Protein 6PW8 (pdb70)

Solvent-accessible surface area: 7517 Å² total

Nearest PDB structures (foldseek):
  6pw8-assembly1_A  TM=1.008E+00  e=2.005E-18  Homo sapiens
  7w8i-assembly1_A  TM=9.924E-01  e=9.958E-17  Homo sapiens
  7w9u-assembly3_C  TM=9.915E-01  e=1.253E-16  Homo sapiens
  1k05-assembly1_A  TM=9.853E-01  e=1.117E-16  Homo sapiens
  5f28-assembly3_G  TM=9.798E-01  e=3.952E-16  Mus musculus

Radius of gyration: 15.94 Å; Cα contacts (8 Å, |Δi|>4): 127; chains: 2; bounding box: 53×33×29 Å

GO terms:
  GO:0033634 positive regulation of cell-cell adhesion mediated by integrin (P, IDA)
  GO:0010763 positive regulation of fibroblast migration (P, IDA)
  GO:0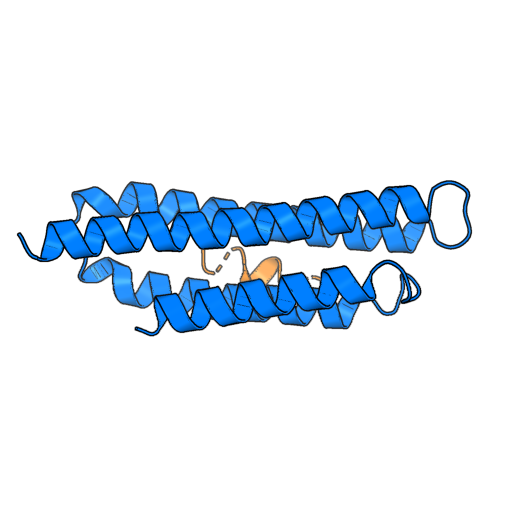090303 positive regulation of wound healing (P, IDA)
  GO:0010759 positive regulation of macrophage chemotaxis (P, IGI)
  GO:0120041 positive regulation of macrophage proliferation (P, IGI)
  GO:0005178 integrin binding (F, IPI)
  GO:0005515 protein binding (F, IPI)
  GO:0004715 non-membrane spanning protein tyrosine kinase activity (F, IDA)
  GO:0036064 ciliary basal body (C, IDA)
  GO:0005634 nucleus (C, IDA)
  GO:0005829 cytosol (C, IDA)
  GO:0005925 focal adhesion (C, IDA)
  GO:0030335 positive regulation of cell migration (P, IDA)
  GO:0033629 negative regulation of cell adhesion mediated by integrin (P, IDA)
  GO:0048013 ephrin receptor signaling pathway (P, IDA)
  GO:0001525 angiogenesis (P, TAS)
  GO:0001890 placenta development (P, TAS)
  GO:0003007 heart morphogenesis (P, TAS)
  GO:0038007 netrin-activated signaling pathway (P, TAS)
  GO:0010594 regulation of endothelial cell migration (P, TAS)

Structure (mmCIF, N/CA/C/O backbone):
data_6PW8
#
_entry.id   6PW8
#
_cell.length_a   47.489
_cell.length_b   53.094
_cell.length_c   53.419
_cell.angle_alpha   90.000
_cell.angle_beta   90.000
_cell.angle_gamma   90.000
#
_symmetry.space_group_name_H-M   'P 21 21 21'
#
loop_
_entity.id
_entity.type
_entity.pdbx_description
1 polymer 'Focal adhesion kinase 1'
2 polymer SP3
3 non-polymer 'ZINC ION'
4 non-polymer 'CHLORIDE ION'
5 water water
#
loop_
_atom_site.group_PDB
_atom_site.id
_atom_site.type_symbol
_atom_site.label_atom_id
_atom_site.label_alt_id
_atom_site.label_comp_id
_atom_site.label_asym_id
_atom_site.label_entity_id
_atom_site.label_seq_id
_atom_site.pdbx_PDB_ins_code
_atom_site.Cartn_x
_atom_site.Cartn_y
_atom_site.Cartn_z
_atom_site.occupancy
_atom_site.B_iso_or_equiv
_atom_site.auth_seq_id
_atom_site.auth_comp_id
_atom_site.auth_asym_id
_atom_site.auth_atom_id
_atom_site.pdbx_PDB_model_num
ATOM 1 N N . ASP A 1 1 ? -21.14000 5.22600 5.32400 1.000 37.56000 922 ASP A N 1
ATOM 2 C CA . ASP A 1 1 ? -20.31900 5.44600 4.10100 1.000 35.31000 922 ASP A CA 1
ATOM 3 C C . ASP A 1 1 ? -19.21600 4.39100 4.04900 1.000 36.29000 922 ASP A C 1
ATOM 4 O O . ASP A 1 1 ? -18.12700 4.67200 4.51600 1.000 32.36000 922 ASP A O 1
ATOM 9 N N . LYS A 1 2 ? -19.47900 3.24100 3.46900 1.000 33.93000 923 LYS A N 1
ATOM 10 C CA . LYS A 1 2 ? -18.43800 2.20200 3.45100 1.000 35.82000 923 LYS A CA 1
ATOM 11 C C . LYS A 1 2 ? -17.21300 2.64700 2.63600 1.000 31.33000 923 LYS A C 1
ATOM 12 O O . LYS A 1 2 ? -16.13100 2.24200 2.98900 1.000 32.89000 923 LYS A O 1
ATOM 18 N N . VAL A 1 3 ? -17.37900 3.46000 1.60000 1.000 28.87000 924 VAL A N 1
ATOM 19 C CA . VAL A 1 3 ? -16.20200 3.86300 0.83400 1.000 30.68000 924 VAL A CA 1
ATOM 20 C C . VAL A 1 3 ? -15.24400 4.64700 1.72400 1.000 30.94000 924 VAL A C 1
ATOM 21 O O . VAL A 1 3 ? -14.03300 4.40500 1.73700 1.000 29.95000 924 VAL A O 1
ATOM 25 N N . TYR A 1 4 ? -15.77300 5.62300 2.45600 1.000 31.02000 925 TYR A N 1
ATOM 26 C CA . TYR A 1 4 ? -14.93500 6.36900 3.38700 1.000 32.73000 925 TYR A CA 1
ATOM 27 C C . TYR A 1 4 ? -14.30800 5.44800 4.43100 1.000 30.40000 925 TYR A C 1
ATOM 28 O O . TYR A 1 4 ? -13.12600 5.60700 4.76200 1.000 30.49000 925 TYR A O 1
ATOM 37 N N . GLU A 1 5 ? -15.07300 4.48200 4.97300 1.000 31.35000 926 GLU A N 1
ATOM 38 C CA . GLU A 1 5 ? -14.48600 3.56300 5.96000 1.000 32.30000 926 GLU A CA 1
ATOM 39 C C . GLU A 1 5 ? -13.34500 2.75300 5.35500 1.000 30.56000 926 GLU A C 1
ATOM 40 O O . GLU A 1 5 ? -12.31300 2.53600 6.00200 1.000 29.93000 926 GLU A O 1
ATOM 46 N N . ASN A 1 6 ? -13.55000 2.24000 4.13600 1.000 29.33000 927 ASN A N 1
ATOM 47 C CA . ASN A 1 6 ? -12.54300 1.42600 3.46200 1.000 28.83000 927 ASN A CA 1
ATOM 48 C C . ASN A 1 6 ? -11.29400 2.23000 3.13000 1.000 28.75000 927 ASN A C 1
ATOM 49 O O . ASN A 1 6 ? -10.16900 1.72600 3.27700 1.000 28.64000 927 ASN A O 1
ATOM 54 N N . VAL A 1 7 ? -11.46900 3.45600 2.62500 1.000 28.27000 928 VAL A N 1
ATOM 55 C CA . VAL A 1 7 ? -10.30900 4.31300 2.38400 1.000 28.79000 928 VAL A CA 1
ATOM 56 C C . VAL A 1 7 ? -9.57300 4.57800 3.69500 1.000 30.35000 928 VAL A C 1
ATOM 57 O O . VAL A 1 7 ? -8.33800 4.53800 3.74900 1.000 28.45000 928 VAL A O 1
ATOM 61 N N . THR A 1 8 ? -10.31600 4.87200 4.77300 1.000 27.55000 929 THR A N 1
ATOM 62 C CA . THR A 1 8 ? -9.66800 5.09000 6.06700 1.000 27.99000 929 THR A CA 1
ATOM 63 C C . THR A 1 8 ? -8.84100 3.88800 6.47500 1.000 28.24000 929 THR A C 1
ATOM 64 O O . THR A 1 8 ? -7.68700 4.02800 6.91100 1.000 29.35000 929 THR A O 1
ATOM 68 N N . GLY A 1 9 ? -9.42300 2.68900 6.35300 1.000 29.28000 930 GLY A N 1
ATOM 69 C CA . GLY A 1 9 ? -8.69600 1.48100 6.73200 1.000 25.63000 930 GLY A CA 1
ATOM 70 C C . GLY A 1 9 ? -7.43900 1.27000 5.90300 1.000 28.12000 930 GLY A C 1
ATOM 71 O O . GLY A 1 9 ? -6.38100 0.92600 6.43300 1.000 27.48000 930 GLY A O 1
ATOM 72 N N . LEU A 1 10 ? -7.53300 1.49600 4.59000 1.000 27.02000 931 LEU A N 1
ATOM 73 C CA . LEU A 1 10 ? -6.36100 1.34800 3.73000 1.000 26.01000 931 LEU A CA 1
ATOM 74 C C . LEU A 1 10 ? -5.27000 2.36900 4.08300 1.000 25.86000 931 LEU A C 1
ATOM 75 O O . LEU A 1 10 ? -4.08400 2.02900 4.19600 1.000 25.77000 931 LEU A O 1
ATOM 80 N N . VAL A 1 11 ? -5.64900 3.62900 4.26400 1.000 26.91000 932 VAL A N 1
ATOM 81 C CA . VAL A 1 11 ? -4.62600 4.62200 4.58200 1.000 27.80000 932 VAL A CA 1
ATOM 82 C C . VAL A 1 11 ? -3.99900 4.32200 5.93600 1.000 29.99000 932 VAL A C 1
ATOM 83 O O . VAL A 1 11 ? -2.78000 4.45200 6.11500 1.000 26.97000 932 VAL A O 1
ATOM 87 N N . LYS A 1 12 ? -4.78200 3.81000 6.89300 1.000 26.57000 933 LYS A N 1
ATOM 88 C CA . LYS A 1 12 ? -4.21500 3.45800 8.18500 1.000 29.31000 933 LYS A CA 1
ATOM 89 C C . LYS A 1 12 ? -3.20900 2.32100 8.05000 1.000 28.20000 933 LYS A C 1
ATOM 90 O O . LYS A 1 12 ? -2.15300 2.34200 8.68600 1.000 26.53000 933 LYS A O 1
ATOM 96 N N . ALA A 1 13 ? -3.50200 1.33100 7.19600 1.000 29.05000 934 ALA A N 1
ATOM 97 C CA . ALA A 1 13 ? -2.52800 0.26600 6.99700 1.000 28.41000 934 ALA A CA 1
ATOM 98 C C . ALA A 1 13 ? -1.25300 0.80000 6.35900 1.000 30.59000 934 ALA A C 1
ATOM 99 O O . ALA A 1 13 ? -0.15300 0.33200 6.68100 1.000 29.84000 934 ALA A O 1
ATOM 101 N N . VAL A 1 14 ? -1.37700 1.80300 5.48000 1.000 32.08000 935 VAL A N 1
ATOM 102 C CA . VAL A 1 14 ? -0.18300 2.38200 4.86700 1.000 28.81000 935 VAL A CA 1
ATOM 103 C C . VAL A 1 14 ? 0.64500 3.16000 5.89400 1.000 32.79000 935 VAL A C 1
ATOM 104 O O . VAL A 1 14 ? 1.88200 3.04700 5.93700 1.000 33.38000 935 VAL A O 1
ATOM 108 N N . ILE A 1 15 ? -0.01200 3.97300 6.72400 1.000 30.05000 936 ILE A N 1
ATOM 109 C CA . ILE A 1 15 ? 0.70900 4.71200 7.76600 1.000 31.24000 936 ILE A CA 1
ATOM 110 C C . ILE A 1 15 ? 1.42100 3.75100 8.72000 1.000 34.38000 936 ILE A C 1
ATOM 111 O O . ILE A 1 15 ? 2.58400 3.97600 9.11400 1.000 33.97000 936 ILE A O 1
ATOM 116 N N . GLU A 1 16 ? 0.75300 2.65100 9.08700 1.000 32.27000 937 GLU A N 1
ATOM 117 C CA . GLU A 1 16 ? 1.39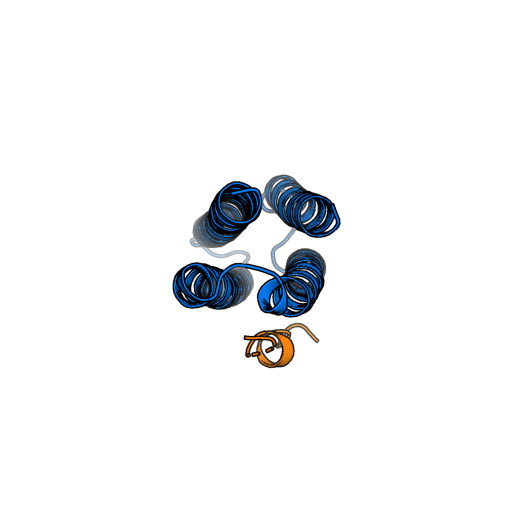800 1.63700 9.92700 1.000 36.02000 937 GLU A CA 1
ATOM 118 C C . GLU A 1 16 ? 2.67300 1.10200 9.27900 1.000 37.21000 937 GLU A C 1
ATOM 119 O O . GLU A 1 16 ? 3.75100 1.08100 9.89800 1.000 36.28000 937 GLU A O 1
ATOM 125 N N . MET A 1 17 ? 2.57000 0.68000 8.03600 1.000 37.42000 938 MET A N 1
ATOM 126 C CA . MET A 1 17 ? 3.73700 0.13500 7.32100 1.000 40.58000 938 MET A CA 1
ATOM 127 C C . MET A 1 17 ? 4.84600 1.18200 7.29100 1.000 40.47000 938 MET A C 1
ATOM 128 O O . MET A 1 17 ? 5.98100 0.82900 7.41500 1.000 42.91000 938 MET A O 1
ATOM 133 N N . SER A 1 18 ? 4.48300 2.44700 7.18600 1.000 40.39000 939 SER A N 1
ATOM 134 C CA . SER A 1 18 ? 5.49000 3.49000 7.07900 1.000 41.67000 939 SER A CA 1
ATOM 135 C C . SER A 1 18 ? 6.12800 3.83000 8.40700 1.000 44.47000 939 SER A C 1
ATOM 136 O O . SER A 1 18 ? 7.19400 4.45000 8.42500 1.000 50.64000 939 SER A O 1
ATOM 139 N N . SER A 1 19 ? 5.48900 3.48700 9.51700 1.000 42.60000 940 SER A N 1
ATOM 140 C CA . SER A 1 19 ? 6.26700 3.61900 10.74000 1.000 45.69000 940 SER A CA 1
ATOM 141 C C . SER A 1 19 ? 7.04400 2.34900 11.05800 1.000 50.00000 940 SER A C 1
ATOM 142 O O . SER A 1 19 ? 8.03700 2.41500 11.79500 1.000 51.99000 940 SER A O 1
ATOM 145 N N . LYS A 1 20 ? 6.73000 1.21300 10.41900 1.000 47.75000 941 LYS A N 1
ATOM 146 C CA . LYS A 1 20 ? 7.44800 -0.02800 10.69000 1.000 48.49000 941 LYS A CA 1
ATOM 147 C C . LYS A 1 20 ? 8.52700 -0.37000 9.65200 1.000 5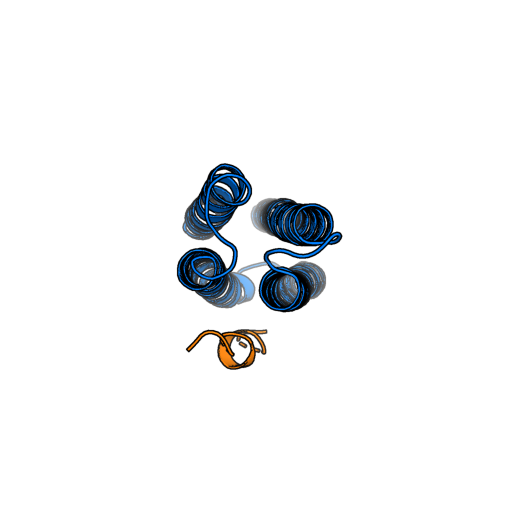2.46000 941 LYS A C 1
ATOM 148 O O . LYS A 1 20 ? 9.30400 -1.30100 9.88700 1.000 52.13000 941 LYS A O 1
ATOM 154 N N . ILE A 1 21 ? 8.61700 0.36100 8.53300 1.000 50.27000 942 ILE A N 1
ATOM 155 C CA . ILE A 1 21 ? 9.53600 0.01100 7.44500 1.000 53.09000 942 ILE A CA 1
ATOM 156 C C . ILE A 1 21 ? 10.99000 0.16800 7.88200 1.000 55.51000 942 ILE A C 1
ATOM 157 O O . ILE A 1 21 ? 11.83600 -0.69100 7.59600 1.000 54.18000 942 ILE A O 1
ATOM 162 N N . GLN A 1 22 ? 11.30200 1.29500 8.52900 1.000 55.49000 943 GLN A N 1
ATOM 163 C CA . GLN A 1 22 ? 12.69100 1.53700 8.91900 1.000 59.64000 943 GLN A CA 1
ATOM 164 C C . GLN A 1 22 ? 13.15600 0.59300 10.02100 1.000 60.25000 943 GLN A C 1
ATOM 165 O O . GLN A 1 22 ? 14.23300 -0.01200 9.86600 1.000 59.79000 943 GLN A O 1
ATOM 171 N N . PRO A 1 23 ? 12.40800 0.40100 11.15100 1.000 58.47000 944 PRO A N 1
ATOM 172 C CA . PRO A 1 23 ? 12.85700 -0.56000 12.17300 1.000 59.78000 944 PRO A CA 1
ATOM 173 C C . PRO A 1 23 ? 12.86200 -2.01800 11.71500 1.000 61.27000 944 PRO A C 1
ATOM 174 O O . PRO A 1 23 ? 13.84500 -2.73500 11.95100 1.000 59.86000 944 PRO A O 1
ATOM 178 N N . ALA A 1 24 ? 11.78700 -2.47000 11.05800 1.000 60.49000 945 ALA A N 1
ATOM 179 C CA . ALA A 1 24 ? 11.62800 -3.89000 10.76600 1.000 60.63000 945 ALA A CA 1
ATOM 180 C C . ALA A 1 24 ? 12.66200 -4.36300 9.74200 1.000 59.40000 945 ALA A C 1
ATOM 181 O O . ALA A 1 24 ? 13.09100 -3.59500 8.87500 1.000 59.56000 945 ALA A O 1
ATOM 183 N N . PRO A 1 25 ? 13.10600 -5.61300 9.85300 1.000 60.86000 946 PRO A N 1
ATOM 184 C CA . PRO A 1 25 ? 14.03000 -6.17300 8.86200 1.000 60.98000 946 PRO A CA 1
ATOM 185 C C . PRO A 1 25 ? 13.29100 -6.58200 7.60300 1.000 58.98000 946 PRO A C 1
ATOM 186 O O . PRO A 1 25 ? 12.15100 -7.07200 7.67300 1.000 56.31000 946 PRO A O 1
ATOM 190 N N . PRO A 1 26 ? 13.92100 -6.42000 6.43300 1.000 57.33000 947 PRO A N 1
ATOM 191 C CA . PRO A 1 26 ? 13.16700 -6.44400 5.16400 1.000 58.43000 947 PRO A CA 1
ATOM 192 C C . PRO A 1 26 ? 12.36600 -7.71900 4.90300 1.000 55.72000 947 PRO A C 1
ATOM 193 O O . PRO A 1 26 ? 11.51600 -7.71700 3.99500 1.000 53.56000 947 PRO A O 1
ATOM 197 N N . GLU A 1 27 ? 12.58700 -8.79700 5.65300 1.000 57.74000 948 GLU A N 1
ATOM 198 C CA . GLU A 1 27 ? 11.84500 -10.02800 5.41700 1.000 58.17000 948 GLU A CA 1
ATOM 199 C C . GLU A 1 27 ? 10.69700 -10.22800 6.40100 1.000 55.72000 948 GLU A C 1
ATOM 200 O O . GLU A 1 27 ? 10.11300 -11.31400 6.43800 1.000 56.65000 948 GLU A O 1
ATOM 206 N N . GLU A 1 28 ? 10.33700 -9.19900 7.17500 1.000 54.19000 949 GLU A N 1
ATOM 207 C CA . GLU A 1 28 ? 9.05100 -9.17000 7.87100 1.000 49.92000 949 GLU A CA 1
ATOM 208 C C . GLU A 1 28 ? 8.08500 -8.17800 7.22400 1.000 48.23000 949 GLU A C 1
ATOM 209 O O . GLU A 1 28 ? 7.08600 -7.77300 7.83300 1.000 46.14000 949 GLU A O 1
ATOM 215 N N . TYR A 1 29 ? 8.36800 -7.80500 5.98200 1.000 44.97000 950 TYR A N 1
ATOM 216 C CA . TYR A 1 29 ? 7.55700 -6.84100 5.26000 1.000 42.92000 950 TYR A CA 1
ATOM 217 C C . TYR A 1 29 ? 6.29400 -7.46000 4.69100 1.000 39.22000 950 TYR A C 1
ATOM 218 O O . TYR A 1 29 ? 5.30900 -6.74700 4.49300 1.000 36.31000 950 TYR A O 1
ATOM 227 N N . VAL A 1 30 ? 6.30900 -8.76200 4.38200 1.000 32.94000 951 VAL A N 1
ATOM 228 C CA . VAL A 1 30 ? 5.19200 -9.35100 3.63300 1.000 35.64000 951 VAL A CA 1
ATOM 229 C C . VAL A 1 30 ? 3.87200 -9.19200 4.37200 1.000 32.75000 951 VAL A C 1
ATOM 230 O O . VAL A 1 30 ? 2.87900 -8.82000 3.73400 1.000 30.28000 951 VAL A O 1
ATOM 234 N N . PRO A 1 31 ? 3.76600 -9.45500 5.68400 1.000 34.48000 952 PRO A N 1
ATOM 235 C CA . PRO A 1 31 ? 2.45300 -9.29600 6.33900 1.000 34.92000 952 PRO A CA 1
ATOM 236 C C . PRO A 1 31 ? 1.92800 -7.88400 6.28000 1.000 32.42000 952 PRO A C 1
ATOM 237 O O . PRO A 1 31 ? 0.70700 -7.68900 6.18500 1.000 31.14000 952 PRO A O 1
ATOM 241 N N . MET A 1 32 ? 2.80900 -6.88200 6.33000 1.000 29.95000 953 MET A N 1
ATOM 242 C CA . MET A 1 32 ? 2.33500 -5.49900 6.24800 1.000 34.71000 953 MET A CA 1
ATOM 243 C C . MET A 1 32 ? 1.84500 -5.15300 4.85100 1.000 31.71000 953 MET A C 1
ATOM 244 O O . MET A 1 32 ? 0.79500 -4.50800 4.69500 1.000 29.11000 953 MET A O 1
ATOM 249 N N . VAL A 1 33 ? 2.59300 -5.56600 3.81900 1.000 28.90000 954 VAL A N 1
ATOM 250 C CA . VAL A 1 33 ? 2.14000 -5.31700 2.44900 1.000 27.06000 954 VAL A CA 1
ATOM 251 C C . VAL A 1 33 ? 0.85500 -6.08000 2.18100 1.000 26.22000 954 VAL A C 1
ATOM 252 O O . VAL A 1 33 ? -0.04700 -5.58500 1.50900 1.000 28.81000 954 VAL A O 1
ATOM 256 N N . LYS A 1 34 ? 0.75200 -7.26300 2.75200 1.000 29.38000 955 LYS A N 1
ATOM 257 C CA . LYS A 1 34 ? -0.46800 -8.07300 2.59200 1.000 28.26000 955 LYS A CA 1
ATOM 258 C C . LYS A 1 34 ? -1.66200 -7.36700 3.24900 1.000 29.28000 955 LYS A C 1
ATOM 259 O O . LYS A 1 34 ? -2.71100 -7.36300 2.66000 1.000 26.67000 955 LYS A O 1
ATOM 265 N N . GLU A 1 35 ? -1.49000 -6.81400 4.44300 1.000 28.19000 956 GLU A N 1
ATOM 266 C CA . GLU A 1 35 ? -2.60300 -6.10400 5.08700 1.000 26.49000 956 GLU A CA 1
ATOM 267 C C . GLU A 1 35 ? -3.05100 -4.91400 4.23700 1.000 24.77000 956 GLU A C 1
ATOM 268 O O . GLU A 1 35 ? -4.25800 -4.65500 4.08400 1.000 26.32000 956 GLU A O 1
ATOM 274 N N . VAL A 1 36 ? -2.08600 -4.20100 3.64900 1.000 26.46000 957 VAL A N 1
ATOM 275 C CA . VAL A 1 36 ? -2.41700 -3.10800 2.73100 1.000 24.71000 957 VAL A CA 1
ATOM 276 C C . VAL A 1 36 ? -3.16000 -3.63600 1.50600 1.000 25.14000 957 VAL A C 1
ATOM 277 O O . VAL A 1 36 ? -4.20300 -3.09900 1.11900 1.000 23.74000 957 VAL A O 1
ATOM 281 N N . GLY A 1 37 ? -2.62700 -4.67900 0.86400 1.000 28.63000 958 GLY A N 1
ATOM 282 C CA . GLY A 1 37 ? -3.28800 -5.22700 -0.32400 1.000 25.79000 958 GLY A CA 1
ATOM 283 C C . GLY A 1 37 ? -4.71700 -5.67000 -0.05400 1.000 28.42000 958 GLY A C 1
ATOM 284 O O . GLY A 1 37 ? -5.61600 -5.46400 -0.88100 1.000 28.19000 958 GLY A O 1
ATOM 285 N N . LEU A 1 38 ? -4.95700 -6.26900 1.11600 1.000 26.18000 959 LEU A N 1
ATOM 286 C CA . LEU A 1 38 ? -6.30200 -6.75500 1.42100 1.000 27.10000 959 LEU A CA 1
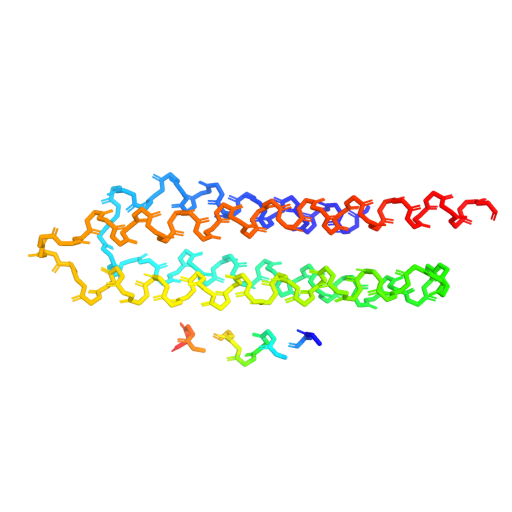ATOM 287 C C . LEU A 1 38 ? -7.24800 -5.59900 1.73300 1.000 26.18000 959 LEU A C 1
ATOM 288 O O . LEU A 1 38 ? -8.43800 -5.64500 1.37900 1.000 27.46000 959 LEU A O 1
ATOM 293 N N . ALA A 1 39 ? -6.74500 -4.55800 2.40200 1.000 25.85000 960 ALA A N 1
ATOM 294 C CA . ALA A 1 39 ? -7.53800 -3.34100 2.56400 1.000 25.51000 960 ALA A CA 1
ATOM 295 C C . ALA A 1 39 ? -7.92100 -2.76100 1.20600 1.000 28.61000 960 ALA A C 1
ATOM 296 O O . ALA A 1 39 ? -9.05800 -2.29500 1.00000 1.000 24.65000 960 ALA A O 1
ATOM 298 N N . LEU A 1 40 ? -6.98000 -2.79500 0.26000 1.000 23.80000 961 LEU A N 1
ATOM 299 C CA . LEU A 1 40 ? -7.29800 -2.28400 -1.07000 1.000 25.87000 961 LEU A CA 1
ATOM 300 C C . LEU A 1 40 ? -8.37100 -3.13000 -1.72500 1.000 27.47000 961 LEU A C 1
ATOM 301 O O . LEU A 1 40 ? -9.27000 -2.60000 -2.37400 1.000 27.92000 961 LEU A O 1
ATOM 306 N N . ARG A 1 41 ? -8.27100 -4.44700 -1.58200 1.000 30.30000 962 ARG A N 1
ATOM 307 C CA . ARG A 1 41 ? -9.26100 -5.36000 -2.14200 1.000 30.69000 962 ARG A CA 1
ATOM 308 C C . ARG A 1 41 ? -10.65500 -5.03800 -1.62500 1.000 31.29000 962 ARG A C 1
ATOM 309 O O . ARG A 1 41 ? -11.63100 -5.01800 -2.39700 1.000 32.30000 962 ARG A O 1
ATOM 317 N N . THR A 1 42 ? -10.75300 -4.81500 -0.31100 1.000 30.67000 963 THR A N 1
ATOM 318 C CA . THR A 1 42 ? -12.03000 -4.43800 0.30900 1.000 29.47000 963 THR A CA 1
ATOM 319 C C . THR A 1 42 ? -12.58100 -3.16000 -0.30800 1.000 31.66000 963 THR A C 1
ATOM 320 O O . THR A 1 42 ? -13.76000 -3.08800 -0.70500 1.000 31.21000 963 THR A O 1
ATOM 324 N N . LEU A 1 43 ? -11.72200 -2.14200 -0.40700 1.000 27.59000 964 LEU A N 1
ATOM 325 C CA . LEU A 1 43 ? -12.09500 -0.87300 -1.01700 1.000 24.82000 964 LEU A CA 1
ATOM 326 C C . LEU A 1 43 ? -12.55600 -1.04600 -2.46800 1.000 25.56000 964 LEU A C 1
ATOM 327 O O . LEU A 1 43 ? -13.56000 -0.46200 -2.88600 1.000 26.27000 964 LEU A O 1
ATOM 332 N N . LEU A 1 44 ? -11.80900 -1.79300 -3.27200 1.000 28.07000 965 LEU A N 1
ATOM 333 C CA . LEU A 1 44 ? -12.21600 -1.94000 -4.67500 1.000 28.15000 965 LEU A CA 1
ATOM 334 C C . LEU A 1 44 ? -13.57200 -2.62600 -4.78400 1.000 31.36000 965 LEU A C 1
ATOM 335 O O . LEU A 1 44 ? -14.43000 -2.20000 -5.56800 1.000 31.58000 965 LEU A O 1
ATOM 340 N N . ALA A 1 45 ? -13.81100 -3.65700 -3.97100 1.000 28.90000 966 ALA A N 1
ATOM 341 C CA . ALA A 1 45 ? -15.10300 -4.34300 -4.03200 1.000 30.82000 966 ALA A CA 1
ATOM 342 C C . ALA A 1 45 ? -16.24900 -3.40700 -3.64300 1.000 32.91000 966 ALA A C 1
ATOM 343 O O . ALA A 1 45 ? -17.32500 -3.41100 -4.27300 1.000 27.45000 966 ALA A O 1
ATOM 345 N N . THR A 1 46 ? -16.03400 -2.58500 -2.60900 1.000 27.02000 967 THR A N 1
ATOM 346 C CA . THR A 1 46 ? -17.05300 -1.61400 -2.23400 1.000 28.82000 967 THR A CA 1
ATOM 347 C C . THR A 1 46 ? -17.32700 -0.62500 -3.37300 1.000 27.79000 967 THR A C 1
ATOM 348 O O . THR A 1 46 ? -18.49200 -0.32500 -3.67700 1.000 27.42000 967 THR A O 1
ATOM 352 N N . VAL A 1 47 ? -16.26700 -0.10900 -4.01300 1.000 25.72000 968 VAL A N 1
ATOM 353 C CA . VAL A 1 47 ? -16.45100 0.85700 -5.11000 1.000 25.38000 968 VAL A CA 1
ATOM 354 C C . VAL A 1 47 ? -17.18200 0.21300 -6.29600 1.000 28.13000 968 VAL A C 1
ATOM 355 O O . VAL A 1 47 ? -18.03800 0.84300 -6.94600 1.000 26.85000 968 VAL A O 1
ATOM 359 N N . ASP A 1 48 ? -16.81700 -1.03000 -6.63500 1.000 27.62000 969 ASP A N 1
ATOM 360 C CA . ASP A 1 48 ? -17.55700 -1.77200 -7.65100 1.000 29.43000 969 ASP A CA 1
ATOM 361 C C . ASP A 1 48 ? -19.04100 -1.85200 -7.30000 1.000 32.57000 969 ASP A C 1
ATOM 362 O O . ASP A 1 48 ? -19.90200 -1.67300 -8.16800 1.000 30.77000 969 ASP A O 1
ATOM 367 N N . GLU A 1 49 ? -19.35400 -2.11700 -6.02700 1.000 26.68000 970 GLU A N 1
ATOM 368 C CA . GLU A 1 49 ? -20.75500 -2.17400 -5.59300 1.000 30.83000 970 GLU A CA 1
ATOM 369 C C . GLU A 1 49 ? -21.44700 -0.83200 -5.76600 1.000 30.19000 970 GLU A C 1
ATOM 370 O O . GLU A 1 49 ? -22.64600 -0.77400 -6.07600 1.000 33.69000 970 GLU A O 1
ATOM 376 N N . THR A 1 50 ? -20.71400 0.26000 -5.54500 1.000 25.82000 971 THR A N 1
ATOM 377 C CA . THR A 1 50 ? -21.30200 1.60500 -5.51600 1.000 30.00000 971 THR A CA 1
ATOM 378 C C . THR A 1 50 ? -21.49700 2.21500 -6.90400 1.000 31.84000 971 THR A C 1
ATOM 379 O O . THR A 1 50 ? -22.42100 3.01800 -7.11000 1.000 29.54000 971 THR A O 1
ATOM 383 N N . ILE A 1 51 ? -20.61700 1.88700 -7.84100 1.000 28.87000 972 ILE A N 1
ATOM 384 C CA . ILE A 1 51 ? -20.67000 2.50700 -9.17000 1.000 28.73000 972 ILE A CA 1
ATOM 385 C C . ILE A 1 51 ? -22.06900 2.47600 -9.79300 1.000 28.97000 972 ILE A C 1
ATOM 386 O O . ILE A 1 51 ? -22.51900 3.52300 -10.28400 1.000 32.89000 972 ILE A O 1
ATOM 391 N N . PRO A 1 52 ? -22.81700 1.33700 -9.80000 1.000 31.34000 973 PRO A N 1
ATOM 392 C CA . PRO A 1 52 ? -24.09400 1.30400 -10.55000 1.000 35.92000 973 PRO A CA 1
ATOM 393 C C . PRO A 1 52 ? -25.07500 2.40700 -10.19200 1.000 37.27000 973 PRO A C 1
ATOM 394 O O . PRO A 1 52 ? -25.98800 2.71900 -10.96600 1.000 41.46000 973 PRO A O 1
ATOM 398 N N . LEU A 1 53 ? -24.90800 2.98200 -9.00700 1.000 36.75000 974 LEU A N 1
ATOM 399 C CA . LEU A 1 53 ? -25.86400 4.00800 -8.54900 1.000 38.16000 974 LEU A CA 1
ATOM 400 C C . LEU A 1 53 ? -25.38600 5.42400 -8.84500 1.000 39.20000 974 LEU A C 1
ATOM 401 O O . LEU A 1 53 ? -26.21000 6.29300 -8.70500 1.000 43.02000 974 LEU A O 1
ATOM 406 N N . LEU A 1 54 ? -24.12600 5.62900 -9.20300 1.000 30.00000 975 LEU A N 1
ATOM 407 C CA . LEU A 1 54 ? -23.59400 6.94800 -9.51000 1.000 30.23000 975 LEU A CA 1
ATOM 408 C C . LEU A 1 54 ? -23.87700 7.31100 -10.96800 1.000 32.56000 975 LEU A C 1
ATOM 409 O O . LEU A 1 54 ? -24.08400 6.42500 -11.80800 1.000 30.83000 975 LEU A O 1
ATOM 414 N N . PRO A 1 55 ? -23.91000 8.60700 -11.30700 1.000 33.03000 976 PRO A N 1
ATOM 415 C CA . PRO A 1 55 ? -24.20400 8.99300 -12.69800 1.000 32.14000 976 PRO A CA 1
ATOM 416 C C . PRO A 1 55 ? -23.24300 8.31900 -13.66500 1.000 29.71000 976 PRO A C 1
ATOM 417 O O . PRO A 1 55 ? -22.04500 8.19900 -13.39200 1.000 28.78000 976 PRO A O 1
ATOM 421 N N . ALA A 1 56 ? -23.77800 7.89100 -14.80600 1.000 30.26000 977 ALA A N 1
ATOM 422 C CA . ALA A 1 56 ? -22.96100 7.21300 -15.81300 1.000 31.20000 977 ALA A CA 1
ATOM 423 C C . ALA A 1 56 ? -21.74400 8.04200 -16.20600 1.000 26.97000 977 ALA A C 1
ATOM 424 O O . ALA A 1 56 ? -20.63500 7.50700 -16.37000 1.000 29.64000 977 ALA A O 1
ATOM 426 N N . SER A 1 57 ? -21.91300 9.36100 -16.29700 1.000 27.64000 978 SER A N 1
ATOM 427 C CA . SER A 1 57 ? -20.83200 10.23000 -16.74800 1.000 30.32000 978 SER A CA 1
ATOM 428 C C . SER A 1 57 ? -19.67000 10.29500 -15.76500 1.000 31.31000 978 SER A C 1
ATOM 429 O O . SER A 1 57 ? -18.63900 10.89100 -16.09900 1.000 34.69000 978 SER A O 1
ATOM 432 N N . THR A 1 58 ? -19.80400 9.71900 -14.56700 1.000 28.15000 979 THR A N 1
ATOM 433 C CA . THR A 1 58 ? -18.69200 9.68400 -13.61700 1.000 29.00000 979 THR A CA 1
ATOM 434 C C . THR A 1 58 ? -17.93700 8.34900 -13.62400 1.000 28.83000 979 THR A C 1
ATOM 435 O O . THR A 1 58 ? -16.78600 8.28300 -13.13300 1.000 29.34000 979 THR A O 1
ATOM 439 N N . HIS A 1 59 ? -18.52200 7.30000 -14.22500 1.000 26.99000 980 HIS A N 1
ATOM 440 C CA . HIS A 1 59 ? -17.96200 5.95600 -14.06800 1.000 26.94000 980 HIS A CA 1
ATOM 441 C C . HIS A 1 59 ? -16.53700 5.88000 -14.59300 1.000 29.67000 980 HIS A C 1
ATOM 442 O O . HIS A 1 59 ? -15.63700 5.38100 -13.90200 1.000 29.60000 980 HIS A O 1
ATOM 449 N N . ARG A 1 60 ? -16.29900 6.40400 -15.80000 1.000 29.51000 981 ARG A N 1
ATOM 450 C CA . ARG A 1 60 ? -14.96900 6.27100 -16.38700 1.000 31.78000 981 ARG A CA 1
ATOM 451 C C . ARG A 1 60 ? -13.89700 6.77300 -15.42400 1.000 31.00000 981 ARG A C 1
ATOM 452 O O . ARG A 1 60 ? -12.93300 6.05900 -15.12500 1.000 33.46000 981 ARG A O 1
ATOM 460 N N . GLU A 1 61 ? -14.05800 7.99500 -14.94000 1.000 31.22000 982 GLU A N 1
ATOM 461 C CA . GLU A 1 61 ? -13.07800 8.63500 -14.03000 1.000 31.55000 982 GLU A CA 1
ATOM 462 C C . GLU A 1 61 ? -12.85400 7.77400 -12.77800 1.000 29.95000 982 GLU A C 1
ATOM 463 O O . GLU A 1 61 ? -11.73000 7.59600 -12.39100 1.000 32.69000 982 GLU A O 1
ATOM 469 N N . ILE A 1 62 ? -13.91500 7.24400 -12.19500 1.000 28.29000 983 ILE A N 1
ATOM 470 C CA . ILE A 1 62 ? -13.79100 6.39100 -11.02000 1.000 29.48000 983 ILE A CA 1
ATOM 471 C C . ILE A 1 62 ? -13.00100 5.14400 -11.37700 1.000 30.12000 983 ILE A C 1
ATOM 472 O O . ILE A 1 62 ? -12.05200 4.75500 -10.67700 1.000 30.47000 983 ILE A O 1
ATOM 477 N N . GLU A 1 63 ? -13.34500 4.53900 -12.49200 1.000 28.46000 984 GLU A N 1
ATOM 478 C CA . GLU A 1 63 ? -12.67000 3.32300 -12.97500 1.000 32.57000 984 GLU A CA 1
ATOM 479 C C . GLU A 1 63 ? -11.17700 3.57900 -13.20400 1.000 32.08000 984 GLU A C 1
ATOM 480 O O . GLU A 1 63 ? -10.41300 2.71400 -12.87300 1.000 29.53000 984 GLU A O 1
ATOM 486 N N . MET A 1 64 ? -10.80900 4.74200 -13.72700 1.000 31.03000 985 MET A N 1
ATOM 487 C CA . MET A 1 64 ? -9.38100 5.00200 -13.92700 1.000 30.26000 985 MET A CA 1
ATOM 488 C C . MET A 1 64 ? -8.67600 5.09000 -12.58400 1.000 32.53000 985 MET A C 1
ATOM 489 O O . MET A 1 64 ? -7.57700 4.53800 -12.39400 1.000 29.28000 985 MET A O 1
ATOM 494 N N . ALA A 1 65 ? -9.33600 5.73200 -11.61900 1.000 29.92000 986 ALA A N 1
ATOM 495 C CA . ALA A 1 65 ? -8.75800 5.86400 -10.29300 1.000 25.87000 986 ALA A CA 1
ATOM 496 C C . ALA A 1 65 ? -8.58700 4.50000 -9.65900 1.000 28.66000 986 ALA A C 1
ATOM 497 O O . ALA A 1 65 ? -7.55400 4.22400 -9.02700 1.000 31.18000 986 ALA A O 1
ATOM 499 N N . GLN A 1 66 ? -9.55700 3.60400 -9.87000 1.000 26.88000 987 GLN A N 1
ATOM 500 C CA . GLN A 1 66 ? -9.40300 2.25800 -9.33400 1.000 28.97000 987 GLN A CA 1
ATOM 501 C C . GLN A 1 66 ? -8.19300 1.58500 -9.94900 1.000 31.95000 987 GLN A C 1
ATOM 502 O O . GLN A 1 66 ? -7.37300 0.97700 -9.24700 1.000 32.08000 987 GLN A O 1
ATOM 508 N N . LYS A 1 67 ? -8.04400 1.72500 -11.26500 1.000 29.38000 988 LYS A N 1
ATOM 509 C CA . LYS A 1 67 ? -6.92800 1.07500 -11.92800 1.000 32.02000 988 LYS A CA 1
ATOM 510 C C . LYS A 1 67 ? -5.61300 1.60900 -11.39000 1.000 30.92000 988 LYS A C 1
ATOM 511 O O . LYS A 1 67 ? -4.64000 0.85500 -11.22700 1.000 33.71000 988 LYS A O 1
ATOM 517 N N . LEU A 1 68 ? -5.57400 2.90400 -11.07200 1.000 30.77000 989 LEU A N 1
ATOM 518 C CA . LEU A 1 68 ? -4.31900 3.47400 -10.60700 1.000 30.14000 989 LEU A CA 1
ATOM 519 C C . LEU A 1 68 ? -3.90300 2.79800 -9.31600 1.000 30.10000 989 LEU A C 1
ATOM 520 O O . LEU A 1 68 ? -2.72100 2.46300 -9.12400 1.000 28.73000 989 LEU A O 1
ATOM 525 N N . LEU A 1 69 ? -4.88500 2.53000 -8.44300 1.000 29.57000 990 LEU A N 1
ATOM 526 C CA . LEU A 1 69 ? -4.56700 1.87500 -7.18600 1.000 28.91000 990 LEU A CA 1
ATOM 527 C C . LEU A 1 69 ? -3.96000 0.51300 -7.44600 1.000 27.85000 990 LEU A C 1
ATOM 528 O O . LEU A 1 69 ? -2.98300 0.12900 -6.79300 1.000 30.79000 990 LEU A O 1
ATOM 533 N N . ASN A 1 70 ? -4.51300 -0.22800 -8.41300 1.000 29.68000 991 ASN A N 1
ATOM 534 C CA . ASN A 1 70 ? -3.93000 -1.52400 -8.73200 1.000 30.72000 991 ASN A CA 1
ATOM 535 C C . ASN A 1 70 ? -2.46700 -1.36200 -9.10700 1.000 32.33000 991 ASN A C 1
ATOM 536 O O . ASN A 1 70 ? -1.58500 -2.01300 -8.52700 1.000 29.27000 991 ASN A O 1
ATOM 541 N N . SER A 1 71 ? -2.18200 -0.42400 -10.01700 1.000 32.18000 992 SER A N 1
ATOM 542 C CA . SER A 1 71 ? -0.79900 -0.24200 -10.45200 1.000 32.68000 992 SER A CA 1
ATOM 543 C C . SER A 1 71 ? 0.08600 0.12000 -9.26900 1.000 28.29000 992 SER A C 1
ATOM 544 O O . SER A 1 71 ? 1.21800 -0.36800 -9.15700 1.000 30.04000 992 SER A O 1
ATOM 547 N N . ASP A 1 72 ? -0.46700 0.90500 -8.33300 1.000 30.24000 993 ASP A N 1
ATOM 548 C CA . ASP A 1 72 ? 0.29600 1.33100 -7.16800 1.000 32.04000 993 ASP A CA 1
ATOM 549 C C . ASP A 1 72 ? 0.65200 0.13800 -6.30400 1.000 28.84000 993 ASP A C 1
ATOM 550 O O . ASP A 1 72 ? 1.79600 0.01100 -5.84000 1.000 28.52000 993 ASP A O 1
ATOM 555 N N . LEU A 1 73 ? -0.31400 -0.75700 -6.08700 1.000 29.31000 994 LEU A N 1
ATOM 556 C CA . LEU A 1 73 ? -0.01200 -1.95300 -5.31000 1.000 28.81000 994 LEU A CA 1
ATOM 557 C C . LEU A 1 73 ? 1.06400 -2.77000 -6.00100 1.000 27.89000 994 LEU A C 1
ATOM 558 O O . LEU A 1 73 ? 2.00800 -3.23800 -5.35000 1.000 30.38000 994 LEU A O 1
ATOM 563 N N . GLY A 1 74 ? 0.98200 -2.88700 -7.33400 1.000 30.65000 995 GLY A N 1
ATOM 564 C CA . GLY A 1 74 ? 2.02300 -3.61200 -8.04500 1.000 32.23000 995 GLY A CA 1
ATOM 565 C C . GLY A 1 74 ? 3.38300 -3.04000 -7.72400 1.000 30.14000 995 GLY A C 1
ATOM 566 O O . GLY A 1 74 ? 4.30400 -3.76300 -7.32200 1.000 33.05000 995 GLY A O 1
ATOM 567 N N . GLU A 1 75 ? 3.49300 -1.71100 -7.78200 1.000 32.19000 996 GLU A N 1
ATOM 568 C CA . GLU A 1 75 ? 4.79900 -1.10600 -7.53400 1.000 30.95000 996 GLU A CA 1
ATOM 569 C C . GLU A 1 75 ? 5.24100 -1.36700 -6.10800 1.000 33.48000 996 GLU A C 1
ATOM 570 O O . GLU A 1 75 ? 6.39600 -1.74900 -5.86400 1.000 32.36000 996 GLU A O 1
ATOM 576 N N . LEU A 1 76 ? 4.31700 -1.24200 -5.14900 1.000 28.46000 997 LEU A N 1
ATOM 577 C CA . LEU A 1 76 ? 4.67700 -1.51400 -3.76900 1.000 28.02000 997 LEU A CA 1
ATOM 578 C C . LEU A 1 76 ? 5.24800 -2.91600 -3.63300 1.000 28.26000 997 LEU A C 1
ATOM 579 O O . LEU A 1 76 ? 6.28900 -3.10900 -2.98800 1.000 27.78000 997 LEU A O 1
ATOM 584 N N . ILE A 1 77 ? 4.59600 -3.90200 -4.26100 1.000 29.07000 998 ILE A N 1
ATOM 585 C CA . ILE A 1 77 ? 5.07500 -5.27200 -4.11500 1.000 28.79000 998 ILE A CA 1
ATOM 586 C C . ILE A 1 77 ? 6.45100 -5.39200 -4.74400 1.000 32.44000 998 ILE A C 1
ATOM 587 O O . ILE A 1 77 ? 7.37400 -5.98300 -4.16600 1.000 32.17000 998 ILE A O 1
ATOM 592 N N . ASN A 1 78 ? 6.63800 -4.75400 -5.89700 1.000 31.45000 999 ASN A N 1
ATOM 593 C CA . ASN A 1 78 ? 7.95100 -4.82200 -6.52700 1.000 33.27000 999 ASN A CA 1
ATOM 594 C C . ASN A 1 78 ? 9.01800 -4.23100 -5.61200 1.000 32.68000 999 ASN A C 1
ATOM 595 O O . ASN A 1 78 ? 10.05400 -4.86700 -5.36000 1.000 34.97000 999 ASN A O 1
ATOM 600 N N . LYS A 1 79 ? 8.73600 -3.05800 -5.01600 1.000 30.01000 1000 LYS A N 1
ATOM 601 C CA . LYS A 1 79 ? 9.75500 -2.43200 -4.18700 1.000 28.82000 1000 LYS A CA 1
ATOM 602 C C . LYS A 1 79 ? 9.97700 -3.24900 -2.93300 1.000 32.95000 1000 LYS A C 1
ATOM 603 O O . LYS A 1 79 ? 11.11000 -3.32900 -2.43500 1.000 28.41000 1000 LYS A O 1
ATOM 609 N N . MET A 1 80 ? 8.91800 -3.90900 -2.44600 1.000 27.14000 1001 MET A N 1
ATOM 610 C CA . MET A 1 80 ? 9.08700 -4.74600 -1.26600 1.000 31.43000 1001 MET A CA 1
ATOM 611 C C . MET A 1 80 ? 10.09300 -5.83400 -1.57100 1.000 32.37000 1001 MET A C 1
ATOM 612 O O . MET A 1 80 ? 11.08600 -6.00300 -0.84900 1.000 32.02000 1001 MET A O 1
ATOM 617 N N . LYS A 1 81 ? 9.91500 -6.48600 -2.72700 1.000 32.19000 1002 LYS A N 1
ATOM 618 C CA . LYS A 1 81 ? 10.79400 -7.58100 -3.09900 1.000 33.91000 1002 LYS A CA 1
ATOM 619 C C . LYS A 1 81 ? 12.21600 -7.07700 -3.26200 1.000 33.56000 1002 LYS A C 1
ATOM 620 O O . LYS A 1 81 ? 13.17200 -7.75100 -2.85100 1.000 35.03000 1002 LYS A O 1
ATOM 626 N N . LEU A 1 82 ? 12.37200 -5.85900 -3.79000 1.000 31.87000 1003 LEU A N 1
ATOM 627 C CA . LEU A 1 82 ? 13.72600 -5.35700 -3.99600 1.000 36.12000 1003 LEU A CA 1
ATOM 628 C C . LEU A 1 82 ? 14.37600 -5.07500 -2.66300 1.000 36.14000 1003 LEU A C 1
ATOM 629 O O . LEU A 1 82 ? 15.54800 -5.42200 -2.44400 1.000 36.82000 1003 LEU A O 1
ATOM 634 N N . ALA A 1 83 ? 13.60700 -4.48100 -1.74500 1.000 32.45000 1004 ALA A N 1
ATOM 635 C CA . ALA A 1 83 ? 14.11700 -4.26100 -0.40200 1.000 33.02000 1004 ALA A CA 1
ATOM 636 C C . ALA A 1 83 ? 14.52700 -5.57900 0.23100 1.000 38.32000 1004 ALA A C 1
ATOM 637 O O . ALA A 1 83 ? 15.48200 -5.61900 1.01400 1.000 43.54000 1004 ALA A O 1
ATOM 639 N N . GLN A 1 84 ? 13.84300 -6.67600 -0.11900 1.000 36.81000 1005 GLN A N 1
ATOM 640 C CA . GLN A 1 84 ? 14.24300 -7.97600 0.41500 1.000 40.87000 1005 GLN A CA 1
ATOM 641 C C . GLN A 1 84 ? 15.51400 -8.47400 -0.25600 1.000 42.07000 1005 GLN A C 1
ATOM 642 O O . GLN A 1 84 ? 16.40600 -9.00900 0.41600 1.000 46.86000 1005 GLN A O 1
ATOM 648 N N . GLN A 1 85 ? 15.62800 -8.28600 -1.57600 1.000 38.34000 1006 GLN A N 1
ATOM 649 C CA . GLN A 1 85 ? 16.80000 -8.78800 -2.28400 1.000 41.85000 1006 GLN A CA 1
ATOM 650 C C . GLN A 1 85 ? 18.07800 -8.12200 -1.78900 1.000 43.86000 1006 GLN A C 1
ATOM 651 O O . GLN A 1 85 ? 19.14900 -8.74800 -1.79300 1.000 41.61000 1006 GLN A O 1
ATOM 657 N N . TYR A 1 86 ? 17.98300 -6.87000 -1.32700 1.000 41.33000 1007 TYR A N 1
ATOM 658 C CA . TYR A 1 86 ? 19.15400 -6.05500 -1.03000 1.000 44.83000 1007 TYR A CA 1
ATOM 659 C C . TYR A 1 86 ? 19.34900 -5.81300 0.46600 1.000 45.86000 1007 TYR A C 1
ATOM 660 O O . TYR A 1 86 ? 20.04400 -4.86400 0.85300 1.000 45.84000 1007 TYR A O 1
ATOM 669 N N . VAL A 1 87 ? 18.76900 -6.67100 1.31000 1.000 44.72000 1008 VAL A N 1
ATOM 670 C CA . VAL A 1 87 ? 19.03000 -6.60800 2.74000 1.000 47.69000 1008 VAL A CA 1
ATOM 671 C C . VAL A 1 87 ? 20.51900 -6.83100 2.98100 1.000 48.75000 1008 VAL A C 1
ATOM 672 O O . VAL A 1 87 ? 21.18700 -7.58300 2.25800 1.000 47.62000 1008 VAL A O 1
ATOM 676 N N . MET A 1 88 ? 21.04800 -6.15100 3.99600 1.000 50.63000 1009 MET A N 1
ATOM 677 C CA . MET A 1 88 ? 22.43700 -6.18900 4.44800 1.000 49.19000 1009 MET A CA 1
ATOM 678 C C . MET A 1 88 ? 23.41800 -5.88400 3.33100 1.000 51.13000 1009 MET A C 1
ATOM 679 O O . MET A 1 88 ? 24.60000 -6.24100 3.41800 1.000 52.83000 1009 MET A O 1
ATOM 684 N N . THR A 1 89 ? 22.96500 -5.11500 2.35400 1.000 46.69000 1010 THR A N 1
ATOM 685 C CA . THR A 1 89 ? 23.85900 -4.55300 1.36500 1.000 44.15000 1010 THR A CA 1
ATOM 686 C C . THR A 1 89 ? 23.92000 -3.03800 1.53200 1.000 47.23000 1010 THR A C 1
ATOM 687 O O . THR A 1 89 ? 23.35000 -2.46100 2.47000 1.000 48.66000 1010 THR A O 1
ATOM 691 N N . SER A 1 90 ? 24.62100 -2.40200 0.60300 1.000 44.81000 1011 SER A N 1
ATOM 692 C CA . SER A 1 90 ? 24.76600 -0.96100 0.47100 1.000 48.26000 1011 SER A CA 1
ATOM 693 C C . SER A 1 90 ? 23.50700 -0.27300 -0.04900 1.000 48.67000 1011 SER A C 1
ATOM 694 O O . SER A 1 90 ? 23.48200 0.96300 -0.11800 1.000 49.08000 1011 SER A O 1
ATOM 697 N N . LEU A 1 91 ? 22.49100 -1.03700 -0.45800 1.000 45.39000 1012 LEU A N 1
ATOM 698 C CA . LEU A 1 91 ? 21.25500 -0.49000 -1.00800 1.000 47.15000 1012 LEU A CA 1
ATOM 699 C C . LEU A 1 91 ? 20.04700 -0.74800 -0.12600 1.000 46.01000 1012 LEU A C 1
ATOM 700 O O . LEU A 1 91 ? 18.91900 -0.48500 -0.55900 1.000 42.53000 1012 LEU A O 1
ATOM 705 N N . GLN A 1 92 ? 20.24300 -1.28000 1.08200 1.000 45.60000 1013 GLN A N 1
ATOM 706 C CA . GLN A 1 92 ? 19.10100 -1.71600 1.88100 1.000 46.52000 1013 GLN A CA 1
ATOM 707 C C . GLN A 1 92 ? 18.18200 -0.54700 2.21700 1.000 48.53000 1013 GLN A C 1
ATOM 708 O O . GLN A 1 92 ? 16.96400 -0.60600 1.98500 1.000 47.25000 1013 GLN A O 1
ATOM 714 N N . GLN A 1 93 ? 18.74700 0.53400 2.76500 1.000 44.54000 1014 GLN A N 1
ATOM 715 C CA . GLN A 1 93 ? 17.89500 1.64400 3.17000 1.000 47.37000 1014 GLN A CA 1
ATOM 716 C C . GLN A 1 93 ? 17.33700 2.38700 1.96600 1.000 45.83000 1014 GLN A C 1
ATOM 717 O O . GLN A 1 93 ? 16.23300 2.93100 2.04000 1.000 46.14000 1014 GLN A O 1
ATOM 723 N N . GLU A 1 94 ? 18.05900 2.40600 0.84400 1.000 45.09000 1015 GLU A N 1
ATOM 724 C CA . GLU A 1 94 ? 17.53300 3.06000 -0.34900 1.000 43.31000 1015 GLU A CA 1
ATOM 725 C C . GLU A 1 94 ? 16.28200 2.35500 -0.86300 1.000 41.39000 1015 GLU A C 1
ATOM 726 O O . GLU A 1 94 ? 15.30800 3.00500 -1.27200 1.000 38.09000 1015 GLU A O 1
ATOM 732 N N . TYR A 1 95 ? 16.31100 1.02300 -0.88700 1.000 39.60000 1016 TYR A N 1
ATOM 733 C CA . TYR A 1 95 ? 15.13900 0.30400 -1.36600 1.000 40.88000 1016 TYR A CA 1
ATOM 734 C C . TYR A 1 95 ? 14.02400 0.32700 -0.33400 1.000 39.34000 1016 TYR A C 1
ATOM 735 O O . TYR A 1 95 ? 12.84500 0.29200 -0.70200 1.000 36.11000 1016 TYR A O 1
ATOM 744 N N . LYS A 1 96 ? 14.36700 0.42400 0.95600 1.000 37.45000 1017 LYS A N 1
ATOM 745 C CA . LYS A 1 96 ? 13.32600 0.67400 1.95300 1.000 39.45000 1017 LYS A CA 1
ATOM 746 C C . LYS A 1 96 ? 12.64200 2.01500 1.70200 1.000 39.04000 1017 LYS A C 1
ATOM 747 O O . LYS A 1 96 ? 11.40600 2.11700 1.77900 1.000 41.13000 1017 LYS A O 1
ATOM 753 N N . LYS A 1 97 ? 13.42500 3.04400 1.36600 1.000 38.83000 1018 LYS A N 1
ATOM 754 C CA . LYS A 1 97 ? 12.87000 4.34300 0.98100 1.000 41.04000 1018 LYS A CA 1
ATOM 755 C C . LYS A 1 97 ? 11.95500 4.23300 -0.23600 1.000 38.91000 1018 LYS A C 1
ATOM 756 O O . LYS A 1 97 ? 10.89200 4.86600 -0.28900 1.000 36.90000 1018 LYS A O 1
ATOM 762 N N . GLN A 1 98 ? 12.36800 3.47700 -1.24900 1.000 37.86000 1019 GLN A N 1
ATOM 763 C CA . GLN A 1 98 ? 11.51100 3.34800 -2.42000 1.000 33.38000 1019 GLN A CA 1
ATOM 764 C C . GLN A 1 98 ? 10.20400 2.64200 -2.07100 1.000 34.28000 1019 GLN A C 1
ATOM 765 O O . GLN A 1 98 ? 9.13300 3.00300 -2.57800 1.000 28.49000 1019 GLN A O 1
ATOM 771 N N . MET A 1 99 ? 10.27300 1.61200 -1.23200 1.000 33.64000 1020 MET A N 1
ATOM 772 C CA . MET A 1 99 ? 9.04000 0.96700 -0.77800 1.000 32.89000 1020 MET A CA 1
ATOM 773 C C . MET A 1 99 ? 8.12200 1.97400 -0.07700 1.000 33.91000 1020 MET A C 1
ATOM 774 O O . MET A 1 99 ? 6.91300 2.03100 -0.35300 1.000 29.37000 1020 MET A O 1
ATOM 779 N N . LEU A 1 100 ? 8.66700 2.78500 0.82500 1.000 31.99000 1021 LEU A N 1
ATOM 780 C CA . LEU A 1 100 ? 7.92200 3.85600 1.54700 1.000 36.06000 1021 LEU A CA 1
ATOM 781 C C . LEU A 1 100 ? 7.24500 4.78600 0.54100 1.000 33.79000 1021 LEU A C 1
ATOM 782 O O . LEU A 1 100 ? 6.09400 5.10600 0.71200 1.000 27.66000 1021 LEU A O 1
ATOM 787 N N . THR A 1 101 ? 8.02100 5.25300 -0.43000 1.000 31.90000 1022 THR A N 1
ATOM 788 C CA . THR A 1 101 ? 7.48800 6.14300 -1.45400 1.000 30.43000 1022 THR A CA 1
ATOM 789 C C . THR A 1 101 ? 6.32800 5.49500 -2.21100 1.000 29.77000 1022 THR A C 1
ATOM 790 O O . THR A 1 101 ? 5.32500 6.15500 -2.50600 1.000 26.85000 1022 THR A O 1
ATOM 794 N N . ALA A 1 102 ? 6.42800 4.19000 -2.50700 1.000 28.65000 1023 ALA A N 1
ATOM 795 C CA . ALA A 1 102 ? 5.32200 3.52400 -3.20300 1.000 29.01000 1023 ALA A CA 1
ATOM 796 C C . ALA A 1 102 ? 4.07900 3.42900 -2.31800 1.000 28.86000 1023 ALA A C 1
ATOM 797 O O . ALA A 1 102 ? 2.94400 3.63200 -2.78100 1.000 26.98000 1023 ALA A O 1
ATOM 799 N N . ALA A 1 103 ? 4.26500 3.08800 -1.04100 1.000 27.06000 1024 ALA A N 1
ATOM 800 C CA . ALA A 1 103 ? 3.10700 3.04900 -0.14700 1.000 25.98000 1024 ALA A CA 1
ATOM 801 C C . ALA A 1 103 ? 2.44400 4.42000 -0.03700 1.000 24.73000 1024 ALA A C 1
ATOM 802 O O . ALA A 1 103 ? 1.20200 4.53700 -0.02100 1.000 24.19000 1024 ALA A O 1
ATOM 804 N N . HIS A 1 104 ? 3.24900 5.47400 0.09500 1.000 25.25000 1025 HIS A N 1
ATOM 805 C CA . HIS A 1 104 ? 2.66500 6.80800 0.15400 1.000 27.09000 1025 HIS A CA 1
ATOM 806 C C . HIS A 1 104 ? 1.86600 7.11400 -1.10500 1.000 29.50000 1025 HIS A C 1
ATOM 807 O O . HIS A 1 104 ? 0.75700 7.67200 -1.03100 1.000 25.80000 1025 HIS A O 1
ATOM 814 N N . ALA A 1 105 ? 2.41100 6.76300 -2.27200 1.000 26.78000 1026 ALA A N 1
ATOM 815 C CA . ALA A 1 105 ? 1.66600 7.01500 -3.50000 1.000 27.54000 1026 ALA A CA 1
ATOM 816 C C . ALA A 1 105 ? 0.32000 6.29900 -3.45600 1.000 29.03000 1026 ALA A C 1
ATOM 817 O O . ALA A 1 105 ? -0.71100 6.84700 -3.88000 1.000 24.97000 1026 ALA A O 1
ATOM 819 N N . LEU A 1 106 ? 0.31000 5.08200 -2.90900 1.000 26.32000 1027 LEU A N 1
ATOM 820 C CA . LEU A 1 106 ? -0.94300 4.33900 -2.82400 1.000 25.24000 1027 LEU A CA 1
ATOM 821 C C . LEU A 1 106 ? -1.95200 5.07900 -1.95900 1.000 25.90000 1027 LEU A C 1
ATOM 822 O O . LEU A 1 106 ? -3.13600 5.17900 -2.31900 1.000 24.44000 1027 LEU A O 1
ATOM 827 N N . ALA A 1 107 ? -1.50200 5.60200 -0.81300 1.000 24.57000 1028 ALA A N 1
ATOM 828 C CA . ALA A 1 107 ? -2.41800 6.29400 0.10200 1.000 25.87000 1028 ALA A CA 1
ATOM 829 C C . ALA A 1 107 ? -2.98900 7.56100 -0.52500 1.000 27.07000 1028 ALA A C 1
ATOM 830 O O . ALA A 1 107 ? -4.19600 7.85600 -0.39900 1.000 27.40000 1028 ALA A O 1
ATOM 832 N N . VAL A 1 108 ? -2.13000 8.32100 -1.21000 1.000 26.90000 1029 VAL A N 1
ATOM 833 C CA . VAL A 1 108 ? -2.57100 9.52900 -1.90100 1.000 26.91000 1029 VAL A CA 1
ATOM 834 C C . VAL A 1 108 ? -3.60600 9.18000 -2.96600 1.000 27.36000 1029 VAL A C 1
ATOM 835 O O . VAL A 1 108 ? -4.63400 9.85700 -3.11500 1.000 27.89000 1029 VAL A O 1
ATOM 839 N N . ASP A 1 109 ? -3.33700 8.12900 -3.74800 1.000 25.61000 1030 ASP A N 1
ATOM 840 C CA . ASP A 1 109 ? -4.26800 7.77000 -4.81200 1.000 28.68000 1030 ASP A CA 1
ATOM 841 C C . ASP A 1 109 ? -5.58200 7.21800 -4.25500 1.000 29.78000 1030 ASP A C 1
ATOM 842 O O . ASP A 1 109 ? -6.64400 7.39700 -4.86300 1.000 26.77000 1030 ASP A O 1
ATOM 847 N N . ALA A 1 110 ? -5.54100 6.57300 -3.09100 1.000 26.47000 1031 ALA A N 1
ATOM 848 C CA . ALA A 1 110 ? -6.78800 6.18900 -2.44300 1.000 28.12000 1031 ALA A CA 1
ATOM 849 C C . ALA A 1 110 ? -7.59800 7.41800 -2.04700 1.000 26.21000 1031 ALA A C 1
ATOM 850 O O . ALA A 1 110 ? -8.83000 7.45300 -2.22300 1.000 25.76000 1031 ALA A O 1
ATOM 852 N N . LYS A 1 111 ? -6.92800 8.44500 -1.51200 1.000 26.15000 1032 LYS A N 1
ATOM 853 C CA . LYS A 1 111 ? -7.65700 9.66400 -1.16500 1.000 26.73000 1032 LYS A CA 1
ATOM 854 C C . LYS A 1 111 ? -8.24100 10.31800 -2.40300 1.000 29.60000 1032 LYS A C 1
ATOM 855 O O . LYS A 1 111 ? -9.33900 10.89300 -2.35500 1.000 25.97000 1032 LYS A O 1
ATOM 861 N N . ASN A 1 112 ? -7.52100 10.23700 -3.52700 1.000 26.28000 1033 ASN A N 1
ATOM 862 C CA . ASN A 1 112 ? -8.10300 10.85100 -4.70900 1.000 28.95000 1033 ASN A CA 1
ATOM 863 C C . ASN A 1 112 ? -9.27700 10.03800 -5.22300 1.000 28.58000 1033 ASN A C 1
ATOM 864 O O . ASN A 1 112 ? -10.25900 10.61400 -5.69500 1.000 26.73000 1033 ASN A O 1
ATOM 869 N N . LEU A 1 113 ? -9.24800 8.70500 -5.09700 1.000 24.98000 1034 LEU A N 1
ATOM 870 C CA . LEU A 1 113 ? -10.42600 7.91300 -5.44000 1.000 24.19000 1034 LEU A CA 1
ATOM 871 C C . LEU A 1 113 ? -11.62500 8.34300 -4.60000 1.000 25.71000 1034 LEU A C 1
ATOM 872 O O . LEU A 1 113 ? -12.73900 8.50400 -5.11000 1.000 25.74000 1034 LEU A O 1
ATOM 877 N N . LEU A 1 114 ? -11.41300 8.51300 -3.29300 1.000 25.71000 1035 LEU A N 1
ATOM 878 C CA . LEU A 1 114 ? -12.50800 8.99300 -2.44000 1.000 23.37000 1035 LEU A CA 1
ATOM 879 C C . LEU A 1 114 ? -13.04600 10.33400 -2.92100 1.000 26.69000 1035 LEU A C 1
ATOM 880 O O . LEU A 1 114 ? -14.26600 10.55600 -2.93000 1.000 27.22000 1035 LEU A O 1
ATOM 885 N N . ASP A 1 115 ? -12.15100 11.26100 -3.26100 1.000 28.39000 1036 ASP A N 1
ATOM 886 C CA . ASP A 1 115 ? -12.54200 12.58600 -3.75500 1.000 31.71000 1036 ASP A CA 1
ATOM 887 C C . ASP A 1 115 ? -13.38500 12.48600 -5.03400 1.000 31.63000 1036 ASP A C 1
ATOM 888 O O . ASP A 1 115 ? -14.39200 13.19400 -5.19500 1.000 30.99000 1036 ASP A O 1
ATOM 893 N N . VAL A 1 116 ? -12.95800 11.63800 -5.97000 1.000 30.67000 1037 VAL A N 1
ATOM 894 C CA . VAL A 1 116 ? -13.74000 11.47600 -7.20600 1.000 28.71000 1037 VAL A CA 1
ATOM 895 C C . VAL A 1 116 ? -15.12700 10.91400 -6.89400 1.000 28.60000 1037 VAL A C 1
ATOM 896 O O . VAL A 1 116 ? -16.15900 11.36700 -7.44700 1.000 26.00000 1037 VAL A O 1
ATOM 900 N N . ILE A 1 117 ? -15.18900 9.92900 -5.98900 1.000 26.17000 1038 ILE A N 1
ATOM 901 C CA . ILE A 1 117 ? -16.49800 9.35700 -5.67100 1.000 28.34000 1038 ILE A CA 1
ATOM 902 C C . ILE A 1 117 ? -17.36400 10.39200 -4.97600 1.000 27.52000 1038 ILE A C 1
ATOM 903 O O . ILE A 1 117 ? -18.58100 10.47900 -5.19200 1.000 24.45000 1038 ILE A O 1
ATOM 908 N N . ASP A 1 118 ? -16.75400 11.17000 -4.10200 1.000 27.46000 1039 ASP A N 1
ATOM 909 C CA . ASP A 1 118 ? -17.50600 12.14300 -3.33600 1.000 28.52000 1039 ASP A CA 1
ATOM 910 C C . ASP A 1 118 ? -18.10600 13.21900 -4.25300 1.000 30.74000 1039 ASP A C 1
ATOM 911 O O . ASP A 1 118 ? -19.27300 13.61000 -4.09100 1.000 29.90000 1039 ASP A O 1
ATOM 916 N N . GLN A 1 119 ? -17.36100 13.61700 -5.27900 1.000 31.70000 1040 GLN A N 1
ATOM 917 C CA . GLN A 1 119 ? -17.86500 14.56400 -6.29900 1.000 31.25000 1040 GLN A CA 1
ATOM 918 C C . GLN A 1 119 ? -19.00800 13.90800 -7.07900 1.000 31.77000 1040 GLN A C 1
ATOM 919 O O . GLN A 1 119 ? -19.92900 14.59800 -7.39300 1.000 32.91000 1040 GLN A O 1
ATOM 925 N N . ALA A 1 120 ? -18.91200 12.62000 -7.40300 1.000 27.62000 1041 ALA A N 1
ATOM 926 C CA . ALA A 1 120 ? -19.99700 11.94300 -8.11000 1.000 28.29000 1041 ALA A CA 1
ATOM 927 C C . ALA A 1 120 ? -21.25800 11.85100 -7.24500 1.000 28.84000 1041 ALA A C 1
ATOM 928 O O . ALA A 1 120 ? -22.37500 11.97200 -7.74800 1.000 26.48000 1041 ALA A O 1
ATOM 930 N N . ARG A 1 121 ? -21.09300 11.62700 -5.94000 1.000 25.71000 1042 ARG A N 1
ATOM 931 C CA . ARG A 1 121 ? -22.22300 11.66700 -5.01800 1.000 30.96000 1042 ARG A CA 1
ATOM 932 C C . ARG A 1 121 ? -22.86900 13.05100 -5.00100 1.000 25.21000 1042 ARG A C 1
ATOM 933 O O . ARG A 1 121 ? -24.10300 13.17800 -5.00300 1.000 28.59000 1042 ARG A O 1
ATOM 941 N N . LEU A 1 122 ? -22.05300 14.09900 -5.01200 1.000 27.40000 1043 LEU A N 1
ATOM 942 C CA . LEU A 1 122 ? -22.61300 15.44600 -5.09300 1.000 31.21000 1043 LEU A CA 1
ATOM 943 C C . LEU A 1 122 ? -23.43000 15.61100 -6.36600 1.000 30.88000 1043 LEU A C 1
ATOM 944 O O . LEU A 1 122 ? -24.57400 16.06700 -6.32000 1.000 31.19000 1043 LEU A O 1
ATOM 949 N N . LYS A 1 123 ? -22.86700 15.20600 -7.51300 1.000 31.27000 1044 LYS A N 1
ATOM 950 C CA . LYS A 1 123 ? -23.62600 15.27900 -8.76400 1.000 32.72000 1044 LYS A CA 1
ATOM 951 C C . LYS A 1 123 ? -24.91800 14.49700 -8.66500 1.000 32.08000 1044 LYS A C 1
ATOM 952 O O . LYS A 1 123 ? -25.95400 14.92900 -9.17300 1.000 34.52000 1044 LYS A O 1
ATOM 958 N N . MET A 1 124 ? -24.86900 13.33400 -8.01600 1.000 32.59000 1045 MET A N 1
ATOM 959 C CA . MET A 1 124 ? -26.04400 12.48800 -7.88600 1.000 32.23000 1045 MET A CA 1
ATOM 960 C C . MET A 1 124 ? -27.14900 13.21100 -7.12800 1.000 34.48000 1045 MET A C 1
ATOM 961 O O . MET A 1 124 ? -28.33200 13.07100 -7.46600 1.000 32.99000 1045 MET A O 1
ATOM 966 N N . LEU A 1 125 ? -26.78300 13.99700 -6.10200 1.000 31.65000 1046 LEU A N 1
ATOM 967 C CA . LEU A 1 125 ? -27.79200 14.79800 -5.40100 1.000 32.51000 1046 LEU A CA 1
ATOM 968 C C . LEU A 1 125 ? -28.58600 15.68800 -6.35500 1.000 35.75000 1046 LEU A C 1
ATOM 969 O O . LEU A 1 125 ? -29.74900 16.00700 -6.07800 1.000 34.65000 1046 LEU A O 1
ATOM 974 N N . GLY A 1 126 ? -27.97800 16.11700 -7.46600 1.000 35.55000 1047 GLY A N 1
ATOM 975 C CA . GLY A 1 126 ? -28.63800 17.00400 -8.41600 1.000 32.09000 1047 GLY A CA 1
ATOM 976 C C . GLY A 1 126 ? -29.63300 16.34600 -9.36600 1.000 38.87000 1047 GLY A C 1
ATOM 977 O O . GLY A 1 126 ? -29.85500 15.12700 -9.31300 1.000 41.52000 1047 GLY A O 1
ATOM 981 N N . ASN B 2 2 ? -10.97000 -4.66900 -12.61700 1.000 53.48000 1 ASN B N 1
ATOM 982 C CA . ASN B 2 2 ? -10.08900 -4.14500 -11.57600 1.000 51.37000 1 ASN B CA 1
ATOM 983 C C . ASN B 2 2 ? -9.98400 -5.07300 -10.35100 1.000 51.81000 1 ASN B C 1
ATOM 984 O O . ASN B 2 2 ? -8.95700 -5.09200 -9.66800 1.000 49.93000 1 ASN B O 1
ATOM 989 N N . LEU B 2 3 ? -11.02800 -5.86400 -10.08900 1.000 51.16000 2 LEU B N 1
ATOM 990 C CA . LEU B 2 3 ? -10.95600 -6.82700 -8.99100 1.000 50.20000 2 LEU B CA 1
ATOM 991 C C . LEU B 2 3 ? -10.12600 -8.05100 -9.36300 1.000 51.43000 2 LEU B C 1
ATOM 992 O O . LEU B 2 3 ? -9.38400 -8.57600 -8.52700 1.000 51.36000 2 LEU B O 1
ATOM 1006 N N . GLU B 2 5 ? -7.61500 -8.20500 -11.58000 1.000 51.17000 4 GLU B N 1
ATOM 1007 C CA . GLU B 2 5 ? -6.22000 -7.78100 -11.57200 1.000 52.14000 4 GLU B CA 1
ATOM 1008 C C . GLU B 2 5 ? -5.67200 -7.73800 -10.15200 1.000 50.30000 4 GLU B C 1
A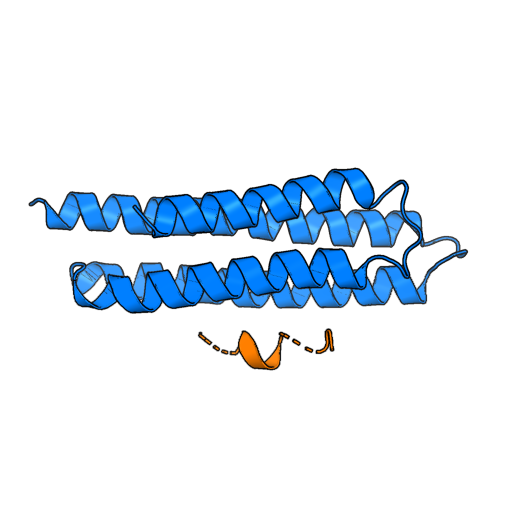TOM 1009 O O . GLU B 2 5 ? -4.56200 -8.21700 -9.88600 1.000 50.37000 4 GLU B O 1
ATOM 1015 N N . LEU B 2 6 ? -6.43600 -7.15500 -9.22600 1.000 47.66000 5 LEU B N 1
ATOM 1016 C CA . LEU B 2 6 ? -5.97900 -7.07700 -7.84100 1.000 47.11000 5 LEU B CA 1
ATOM 1017 C C . LEU B 2 6 ? -5.79000 -8.46800 -7.25100 1.000 46.83000 5 LEU B C 1
ATOM 1018 O O . LEU B 2 6 ? -4.76800 -8.75200 -6.61900 1.000 45.07000 5 LEU B O 1
ATOM 1023 N N . ASP B 2 7 ? -6.77400 -9.35400 -7.44800 1.000 48.08000 6 ASP B N 1
ATOM 1024 C CA . ASP B 2 7 ? -6.68100 -10.69200 -6.86700 1.000 50.40000 6 ASP B CA 1
ATOM 1025 C C . ASP B 2 7 ? -5.49000 -11.47100 -7.42300 1.000 48.82000 6 ASP B C 1
ATOM 1026 O O . ASP B 2 7 ? -4.91200 -12.30500 -6.71200 1.000 47.09000 6 ASP B O 1
ATOM 1031 N N . ARG B 2 8 ? -5.10200 -11.22600 -8.68300 1.000 48.56000 7 ARG B N 1
ATOM 1032 C CA . ARG B 2 8 ? -3.90100 -11.94700 -9.08800 1.000 50.20000 7 ARG B CA 1
ATOM 1033 C C . ARG B 2 8 ? -2.63900 -11.24600 -8.58800 1.000 48.33000 7 ARG B C 1
ATOM 1034 O O . ARG B 2 8 ? -1.66300 -11.90600 -8.21800 1.000 49.54000 7 ARG B O 1
ATOM 1042 N N . LEU B 2 9 ? -2.64500 -9.92200 -8.44400 1.000 46.39000 8 LEU B N 1
ATOM 1043 C CA . LEU B 2 9 ? -1.55900 -9.25100 -7.72800 1.000 46.02000 8 LEU B CA 1
ATOM 1044 C C . LEU B 2 9 ? -1.38600 -9.80900 -6.31300 1.000 45.88000 8 LEU B C 1
ATOM 1045 O O . LEU B 2 9 ? -0.25900 -9.95300 -5.81200 1.000 42.93000 8 LEU B O 1
ATOM 1050 N N . LEU B 2 10 ? -2.49600 -10.10400 -5.64500 1.000 44.31000 9 LEU B N 1
ATOM 1051 C CA . LEU B 2 10 ? -2.46100 -10.52900 -4.25600 1.000 43.09000 9 LEU B CA 1
ATOM 1052 C C . LEU B 2 10 ? -1.89200 -11.91900 -4.10200 1.000 42.97000 9 LEU B C 1
ATOM 1053 O O . LEU B 2 10 ? -1.25300 -12.21200 -3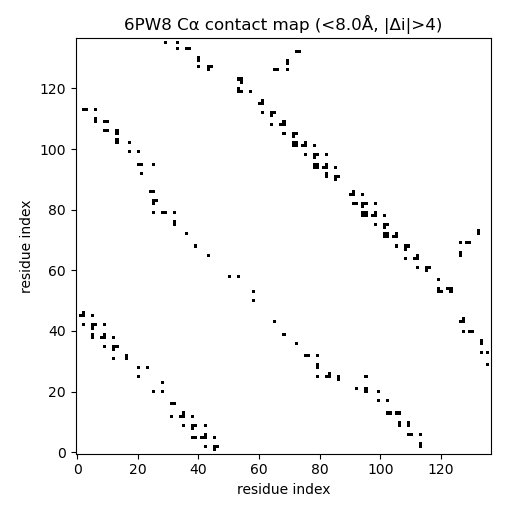.10400 1.000 40.48000 9 LEU B O 1
ATOM 1070 N N . GLU B 2 12 ? 0.60000 -13.10500 -5.33200 1.000 45.43000 11 GLU B N 1
ATOM 1071 C CA . GLU B 2 12 ? 2.06400 -13.00600 -5.19100 1.000 48.05000 11 GLU B CA 1
ATOM 1072 C C . GLU B 2 12 ? 2.54200 -12.91100 -3.74200 1.000 46.77000 11 GLU B C 1
ATOM 1073 O O . GLU B 2 12 ? 3.70900 -13.16600 -3.44900 1.000 48.92000 11 GLU B O 1
ATOM 1079 N N . LEU B 2 13 ? 1.65000 -12.51400 -2.83500 1.000 45.03000 12 LEU B N 1
ATOM 1080 C CA . LEU B 2 13 ? 2.02200 -12.35400 -1.43000 1.000 46.07000 12 LEU B CA 1
ATOM 1081 C C . LEU B 2 13 ? 1.76600 -13.60600 -0.59900 1.000 48.02000 12 LEU B C 1
ATOM 1082 O O . LEU B 2 13 ? 2.15000 -13.64100 0.57700 1.000 45.13000 12 LEU B O 1
ATOM 1087 N N . ASN B 2 14 ? 1.12800 -14.62500 -1.16900 1.000 46.18000 13 ASN B N 1
ATOM 1088 C CA . ASN B 2 14 ? 0.90800 -15.88500 -0.46300 1.000 48.72000 13 ASN B CA 1
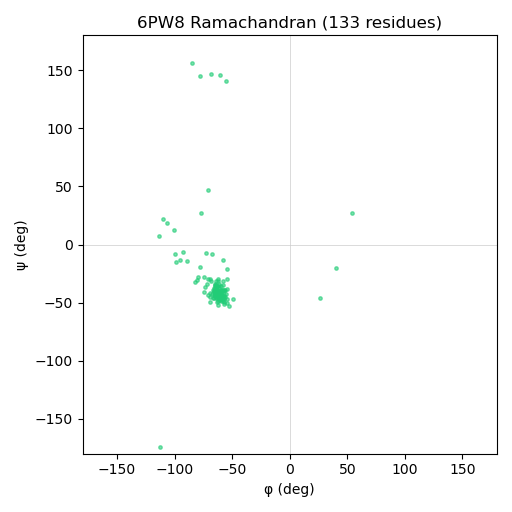ATOM 1089 C C . ASN B 2 14 ? 2.09400 -16.82400 -0.66000 1.000 49.49000 13 ASN B C 1
ATOM 1090 O O . ASN B 2 14 ? 2.90100 -16.62900 -1.57000 1.000 54.01000 13 ASN B O 1
#

Foldseek 3Di:
DVLVVLLVQLLVLLVVLLVCLVVDFLVVSVVSLVSNVVSLVSNVVVVVVVVVLFDPVLNVVLVVLNVVLVVLSVQLVVLSVVLVVQGPHPCNVVSSVSNSVSSVVNSVSSVVSVVSVVVRVVVSVD/DVVVVVVVVVD

Secondary structure (DSSP, 8-state):
-HHHHHHHHHHHHHHHHHHHTTTS-GGG-HHHHHHHHHHHHHHHHHHHHHGGGS-HHHHHHHHHHHHHHHHHHHHHHHHHHHHHHTTTSTTHHHHHHHHHHHHHHHHHHHHHHHHHHHHHHHHHH-/---HHHH----

Organism: Homo sapiens (NCBI:txid9606)

B-factor: mean 38.06, std 10.18, range [23.08, 76.51]

Sequence (137 aa):
DKVYENVTGLVKAVIEMSSKIQPAPPEEYVPMVKEVGLALRTLLATVDETIPLLPASTHREIEMAQKLLNSDLGELINKMKLAQQYVMTSLQQEYKKQMLTAAHALAVDAKNLLDVIDQARLKMLGNLELDRLLELN

InterPro domains:
  IPR000299 FERM domain [PS50057] (35-355)
  IPR000719 Protein kinase domain [PS50011] (422-680)
  IPR001245 Serine-threonine/tyrosine-protein kinase, catalytic domain [PF07714] (422-676)
  IPR001245 Serine-threonine/tyrosine-protein kinase, catalytic domain [PR00109] (499-512)
  IPR001245 Serine-threonine/tyrosine-protein kinase, catalytic domain [PR00109] (536-554)
  IPR001245 Serine-threonine/tyrosine-protein kinase, catalytic domain [PR00109] (584-594)
  IPR001245 Serine-threonine/tyrosine-protein kinase, catalytic domain [PR00109] (603-625)
  IPR001245 Serine-threonine/tyrosine-protein kinase, catalytic domain [PR00109] (647-669)
  IPR005189 Focal adhesion kinase, targeting (FAT) domain [PF03623] (914-1045)
  IPR008266 Tyrosine-protein kinase, active site [PS00109] (542-554)
  IPR011009 Protein kinase-like domain superfamily [SSF56112] (409-693)
  IPR011993 PH-like domain superfamily [G3DSA:2.30.29.30] (253-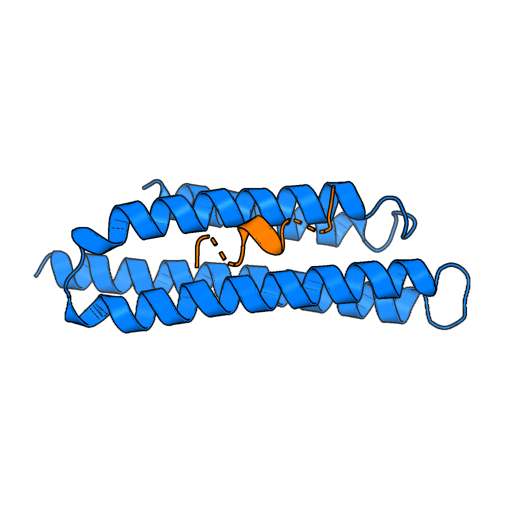371)
  IPR014352 FERM/acyl-CoA-binding protein superfamily [G3DSA:1.20.80.10] (128-252)
  IPR017441 Protein kinase, ATP binding site [PS00107] (428-454)
  IPR019748 FERM central domain [PF00373] (136-248)
  IPR019748 FERM central domain [cd14473] (143-248)
  IPR019749 Band 4.1 domain [SM00295] (31-258)
  IPR020635 Tyrosine-protein kinase, catalytic domain [SM00219] (422-676)
  IPR029071 Ubiquitin-like domain superfamily [SSF54236] (31-130)
  IPR035963 FERM superfamily, second domain [SSF47031] (132-253)